Protein AF-A0A3D5RRN7-F1 (afdb_monomer_lite)

Structure (mmCIF, N/CA/C/O backbone):
data_AF-A0A3D5RRN7-F1
#
_entry.id   AF-A0A3D5RRN7-F1
#
loop_
_atom_site.group_PDB
_atom_site.id
_atom_site.type_symbol
_atom_site.label_atom_id
_atom_site.label_alt_id
_atom_site.label_comp_id
_atom_site.label_asym_id
_atom_site.label_entity_id
_atom_site.label_seq_id
_atom_site.pdbx_PDB_ins_code
_atom_site.Cartn_x
_atom_site.Cartn_y
_atom_site.Cartn_z
_atom_site.occupancy
_atom_site.B_iso_or_equiv
_atom_site.auth_seq_id
_atom_site.auth_comp_id
_atom_site.auth_asym_id
_atom_site.auth_atom_id
_atom_site.pdbx_PDB_model_num
ATOM 1 N N . TYR A 1 1 ? 8.706 -0.697 10.074 1.00 89.38 1 TYR A N 1
ATOM 2 C CA . TYR A 1 1 ? 8.421 0.682 9.622 1.00 89.38 1 TYR A CA 1
ATOM 3 C C . TYR A 1 1 ? 7.033 1.035 10.154 1.00 89.38 1 TYR A C 1
ATOM 5 O O . TYR A 1 1 ? 6.068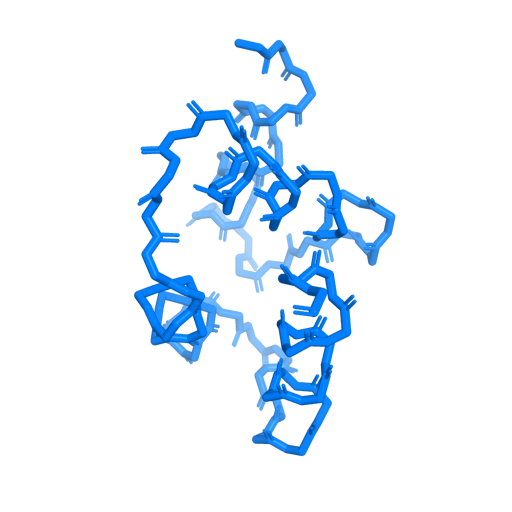 0.587 9.548 1.00 89.38 1 TYR A O 1
ATOM 13 N N . PRO A 1 2 ? 6.884 1.779 11.276 1.00 97.19 2 PRO A N 1
ATOM 14 C CA . PRO A 1 2 ? 5.638 1.776 12.062 1.00 97.19 2 PRO A CA 1
ATOM 15 C C . PRO A 1 2 ? 4.360 2.105 11.279 1.00 97.19 2 PRO A C 1
ATOM 17 O O . PRO A 1 2 ? 3.341 1.450 11.470 1.00 97.19 2 PRO A O 1
ATOM 20 N N . ILE A 1 3 ? 4.419 3.076 10.362 1.00 97.56 3 ILE A N 1
ATOM 21 C CA . ILE A 1 3 ? 3.275 3.460 9.521 1.00 97.56 3 ILE A CA 1
ATOM 22 C C . ILE A 1 3 ? 2.901 2.391 8.483 1.00 97.56 3 ILE A C 1
ATOM 24 O O . ILE A 1 3 ? 1.719 2.184 8.221 1.00 97.56 3 ILE A O 1
ATOM 28 N N . VAL A 1 4 ? 3.892 1.686 7.927 1.00 98.19 4 VAL A N 1
ATOM 29 C CA . VAL A 1 4 ? 3.669 0.573 6.992 1.00 98.19 4 VAL A CA 1
ATOM 30 C C . VAL A 1 4 ? 3.020 -0.584 7.740 1.00 98.19 4 VAL A C 1
ATOM 32 O O . VAL A 1 4 ? 1.989 -1.095 7.313 1.00 98.19 4 VAL A O 1
ATOM 35 N N . ASP A 1 5 ? 3.574 -0.935 8.902 1.00 98.31 5 ASP A N 1
ATOM 36 C CA . ASP A 1 5 ? 3.089 -2.046 9.721 1.00 98.31 5 ASP A CA 1
ATOM 37 C C . ASP A 1 5 ? 1.660 -1.783 10.225 1.00 98.31 5 ASP A C 1
ATOM 39 O O . ASP A 1 5 ? 0.813 -2.676 10.196 1.00 98.31 5 ASP A O 1
ATOM 43 N N . ALA A 1 6 ? 1.360 -0.547 10.642 1.00 98.19 6 ALA A N 1
ATOM 44 C CA . ALA A 1 6 ? 0.013 -0.137 11.034 1.00 98.19 6 ALA A CA 1
ATOM 45 C C . ALA A 1 6 ? -0.978 -0.225 9.864 1.00 98.19 6 ALA A C 1
ATOM 47 O O . ALA A 1 6 ? -2.070 -0.762 10.041 1.00 98.19 6 ALA A O 1
ATOM 48 N N . GLY A 1 7 ? -0.586 0.237 8.671 1.00 98.12 7 GLY A N 1
ATOM 49 C CA . GLY A 1 7 ? -1.404 0.128 7.464 1.00 98.12 7 GLY A CA 1
ATOM 50 C C . GLY A 1 7 ? -1.723 -1.321 7.110 1.00 98.12 7 GLY A C 1
ATOM 51 O O . GLY A 1 7 ? -2.889 -1.672 6.951 1.00 98.12 7 GLY A O 1
ATOM 52 N N . MET A 1 8 ? -0.704 -2.181 7.057 1.00 98.38 8 MET A N 1
ATOM 53 C CA . MET A 1 8 ? -0.878 -3.598 6.718 1.00 98.38 8 MET A CA 1
ATOM 54 C C . MET A 1 8 ? -1.746 -4.345 7.735 1.00 98.38 8 MET A C 1
ATOM 56 O O . MET A 1 8 ? -2.573 -5.167 7.346 1.00 98.38 8 MET A O 1
ATOM 60 N N . ARG A 1 9 ? -1.618 -4.031 9.032 1.00 98.38 9 ARG A N 1
ATOM 61 C CA . ARG A 1 9 ? -2.494 -4.595 10.072 1.00 98.38 9 ARG A CA 1
ATOM 62 C C . ARG A 1 9 ? -3.928 -4.088 9.964 1.00 98.38 9 ARG A C 1
ATOM 64 O O . ARG A 1 9 ? -4.842 -4.892 10.107 1.00 98.38 9 ARG A O 1
ATOM 71 N N . GLN A 1 10 ? -4.124 -2.793 9.700 1.00 98.19 10 GLN A N 1
ATOM 72 C CA . GLN A 1 10 ? -5.454 -2.225 9.481 1.00 98.19 10 GLN A CA 1
ATOM 73 C C . GLN A 1 10 ? -6.141 -2.925 8.305 1.00 98.19 10 GLN A C 1
ATOM 75 O O . GLN A 1 10 ? -7.243 -3.434 8.471 1.00 98.19 10 GLN A O 1
ATOM 80 N N . LEU A 1 11 ? -5.452 -3.030 7.163 1.00 98.12 11 LEU A N 1
ATOM 81 C CA . LEU A 1 11 ? -5.947 -3.732 5.980 1.00 98.12 11 LEU A CA 1
ATOM 82 C C . LEU A 1 11 ? -6.375 -5.164 6.308 1.00 98.12 11 LEU A C 1
ATOM 84 O O . LEU A 1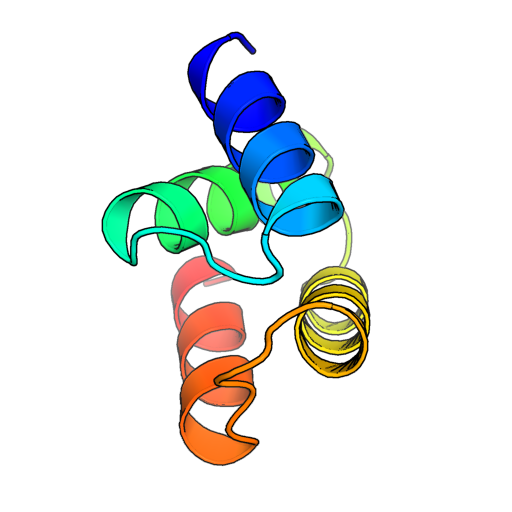 11 ? -7.481 -5.552 5.967 1.00 98.12 11 LEU A O 1
ATOM 88 N N . TRP A 1 12 ? -5.542 -5.932 7.012 1.00 98.25 12 TRP A N 1
ATOM 89 C CA . TRP A 1 12 ? -5.877 -7.315 7.357 1.00 98.25 12 TRP A CA 1
ATOM 90 C C . TRP A 1 12 ? -7.101 -7.440 8.277 1.00 98.25 12 TRP A C 1
ATOM 92 O O . TRP A 1 12 ? -7.857 -8.401 8.183 1.00 98.25 12 TRP A O 1
ATOM 102 N N . GLN A 1 13 ? -7.301 -6.481 9.181 1.00 98.19 13 GLN A N 1
ATOM 103 C CA . GLN A 1 13 ? -8.385 -6.533 10.164 1.00 98.19 13 GLN A CA 1
ATOM 104 C C . GLN A 1 13 ? -9.712 -5.989 9.638 1.00 98.19 13 GLN A C 1
ATOM 106 O O . GLN A 1 13 ? -10.767 -6.465 10.049 1.00 98.19 13 GLN A O 1
ATOM 111 N N . THR A 1 14 ? -9.675 -4.965 8.786 1.00 98.12 14 THR A N 1
ATOM 112 C CA . THR A 1 14 ? -10.878 -4.231 8.365 1.00 98.12 14 THR A CA 1
ATOM 113 C C . THR A 1 14 ? -11.150 -4.325 6.871 1.00 98.12 14 THR A C 1
ATOM 115 O O . THR A 1 14 ? -12.208 -3.893 6.420 1.00 98.12 14 THR A O 1
ATOM 118 N N . GLY A 1 15 ? -10.186 -4.821 6.096 1.00 98.00 15 GLY A N 1
ATOM 119 C CA . GLY A 1 15 ? -10.204 -4.808 4.639 1.00 98.00 15 GLY A CA 1
ATOM 120 C C . GLY A 1 15 ? -10.165 -3.402 4.033 1.00 98.00 15 GLY A C 1
ATOM 121 O O . GLY A 1 15 ? -10.436 -3.226 2.851 1.00 98.00 15 GLY A O 1
ATOM 122 N N . TRP A 1 16 ? -9.833 -2.371 4.817 1.00 97.69 16 TRP A N 1
ATOM 123 C CA . TRP A 1 16 ? -9.746 -0.995 4.336 1.00 97.69 16 TRP A CA 1
ATOM 124 C C . TRP A 1 16 ? -8.443 -0.340 4.772 1.00 97.69 16 TRP A C 1
ATOM 126 O O . TRP A 1 16 ? -8.018 -0.444 5.921 1.00 97.69 16 TRP A O 1
ATOM 136 N N . MET A 1 17 ? -7.835 0.409 3.859 1.00 98.00 17 MET A N 1
ATOM 137 C CA . MET A 1 17 ? -6.653 1.216 4.136 1.00 98.00 17 MET A CA 1
ATOM 138 C C . MET A 1 17 ? -6.839 2.617 3.558 1.00 98.00 17 MET A C 1
ATOM 140 O O . MET A 1 17 ? -7.258 2.765 2.409 1.00 98.00 17 MET A O 1
ATOM 144 N N . HIS A 1 18 ? -6.486 3.655 4.319 1.00 96.69 18 HIS A N 1
ATOM 145 C CA . HIS A 1 18 ? -6.536 5.029 3.820 1.00 96.69 18 HIS A CA 1
ATOM 146 C C . HIS A 1 18 ? -5.592 5.219 2.622 1.00 96.69 18 HIS A C 1
ATOM 148 O O . HIS A 1 18 ? -4.458 4.737 2.638 1.00 96.69 18 HIS A O 1
ATOM 154 N N . ASN A 1 19 ? -6.016 5.985 1.611 1.00 95.19 19 ASN A N 1
ATOM 155 C CA . ASN A 1 19 ? -5.277 6.135 0.353 1.00 95.19 19 ASN A CA 1
ATOM 156 C C . ASN A 1 19 ? -3.821 6.603 0.545 1.00 95.19 19 ASN A C 1
ATOM 158 O O . ASN A 1 19 ? -2.898 6.067 -0.061 1.00 95.19 19 ASN A O 1
ATOM 162 N N . ARG A 1 20 ? -3.576 7.550 1.465 1.00 96.94 20 ARG A N 1
ATOM 163 C CA . ARG A 1 20 ? -2.202 7.996 1.769 1.00 96.94 20 ARG A CA 1
ATOM 164 C C . ARG A 1 20 ? -1.324 6.849 2.271 1.00 96.94 20 ARG A C 1
ATOM 166 O O . ARG A 1 20 ? -0.143 6.804 1.946 1.00 96.94 20 ARG A O 1
ATOM 173 N N . VAL A 1 21 ? -1.891 5.945 3.066 1.00 97.75 21 VAL A N 1
ATOM 174 C CA . VAL A 1 21 ? -1.164 4.794 3.604 1.00 97.75 21 VAL A CA 1
ATOM 175 C C . VAL A 1 21 ? -0.926 3.773 2.493 1.00 97.75 21 VAL A C 1
ATOM 177 O O . VAL A 1 21 ? 0.199 3.303 2.379 1.00 97.75 21 VAL A O 1
ATOM 180 N N . ARG A 1 22 ? -1.895 3.549 1.588 1.00 98.00 22 ARG A N 1
ATOM 181 C CA . ARG A 1 22 ? -1.706 2.708 0.386 1.00 98.00 22 ARG A CA 1
ATOM 182 C C . ARG A 1 22 ? -0.480 3.137 -0.423 1.00 98.00 22 ARG A C 1
ATOM 184 O O . ARG A 1 22 ? 0.360 2.302 -0.735 1.00 98.00 22 ARG A O 1
ATOM 191 N N . MET A 1 23 ? -0.316 4.440 -0.672 1.00 97.62 23 MET A N 1
ATOM 192 C CA . MET A 1 23 ? 0.863 4.976 -1.373 1.00 97.62 23 MET A CA 1
ATOM 193 C C . MET A 1 23 ? 2.179 4.700 -0.628 1.00 97.62 23 MET A C 1
ATOM 195 O O . MET A 1 23 ? 3.188 4.367 -1.248 1.00 97.62 23 MET A O 1
ATOM 199 N N . ILE A 1 24 ? 2.182 4.839 0.702 1.00 98.06 24 ILE A N 1
ATOM 200 C CA . ILE A 1 24 ? 3.369 4.599 1.536 1.00 98.06 24 ILE A CA 1
ATOM 201 C C . ILE A 1 24 ? 3.761 3.120 1.498 1.00 98.06 24 ILE A C 1
ATOM 203 O O . ILE A 1 24 ? 4.932 2.808 1.292 1.00 98.06 24 ILE A O 1
ATOM 207 N N . VAL A 1 25 ? 2.794 2.213 1.656 1.00 98.31 25 VAL A N 1
ATOM 208 C CA . VAL A 1 25 ? 3.043 0.767 1.594 1.00 98.31 25 VAL A CA 1
ATOM 209 C C . VAL A 1 25 ? 3.508 0.352 0.197 1.00 98.31 25 VAL A C 1
ATOM 211 O O . VAL A 1 25 ? 4.472 -0.400 0.078 1.00 98.31 25 VAL A O 1
ATOM 214 N N . ALA A 1 26 ? 2.894 0.884 -0.862 1.00 98.12 26 ALA A N 1
ATOM 215 C CA . ALA A 1 26 ? 3.295 0.584 -2.233 1.00 98.12 26 ALA A CA 1
ATOM 216 C C . ALA A 1 26 ? 4.727 1.054 -2.548 1.00 98.12 26 ALA A C 1
ATOM 218 O O . ALA A 1 26 ? 5.501 0.328 -3.178 1.00 98.12 26 ALA A O 1
ATOM 219 N N . SER A 1 27 ? 5.119 2.233 -2.053 1.00 98.12 27 SER A N 1
ATOM 220 C CA . SER A 1 27 ? 6.490 2.746 -2.184 1.00 98.12 27 SER A CA 1
ATOM 221 C C . SER A 1 27 ? 7.476 1.907 -1.373 1.00 98.12 27 SER A C 1
ATOM 223 O O . SER A 1 27 ? 8.578 1.606 -1.829 1.00 98.12 27 SER A O 1
ATOM 225 N N . PHE A 1 28 ? 7.071 1.454 -0.185 1.00 98.50 28 PHE A N 1
ATOM 226 C CA . PHE A 1 28 ? 7.878 0.540 0.612 1.00 98.50 28 PHE A CA 1
ATOM 227 C C . PHE A 1 28 ? 8.132 -0.784 -0.128 1.00 98.50 28 PHE A C 1
ATOM 229 O O . PHE A 1 28 ? 9.286 -1.185 -0.281 1.00 98.50 28 PHE A O 1
ATOM 236 N N . LEU A 1 29 ? 7.085 -1.413 -0.670 1.00 98.50 29 LEU A N 1
ATOM 237 C CA . LEU A 1 29 ? 7.195 -2.662 -1.429 1.00 98.50 29 LEU A CA 1
ATOM 238 C C . LEU A 1 29 ? 8.131 -2.523 -2.642 1.00 98.50 29 LEU A C 1
ATOM 240 O O . LEU A 1 29 ? 9.046 -3.322 -2.823 1.00 98.50 29 LEU A O 1
ATOM 244 N N . THR A 1 30 ? 7.926 -1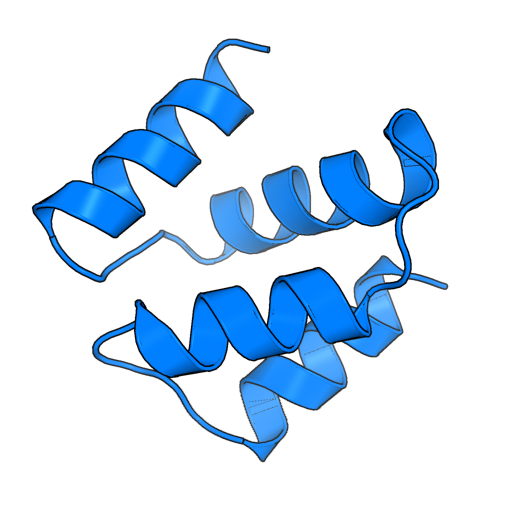.487 -3.454 1.00 98.06 30 THR A N 1
ATOM 245 C CA . THR A 1 30 ? 8.622 -1.339 -4.743 1.00 98.06 30 THR A CA 1
ATOM 246 C C . THR A 1 30 ? 10.012 -0.721 -4.621 1.00 98.06 30 THR A C 1
ATOM 248 O O . THR A 1 30 ? 10.924 -1.128 -5.333 1.00 98.06 30 THR A O 1
ATOM 251 N N . LYS A 1 31 ? 10.208 0.256 -3.728 1.00 97.56 31 LYS A N 1
ATOM 252 C CA . LYS A 1 31 ? 11.462 1.026 -3.634 1.00 97.56 31 LYS A CA 1
ATOM 253 C C . LYS A 1 31 ? 12.396 0.556 -2.523 1.00 97.56 31 LYS A C 1
ATOM 255 O O . LYS A 1 31 ? 13.597 0.759 -2.643 1.00 97.56 31 LYS A O 1
ATOM 260 N N . HIS A 1 32 ? 11.869 -0.040 -1.450 1.00 97.62 32 HIS A N 1
ATOM 261 C CA . HIS A 1 32 ? 12.698 -0.528 -0.339 1.00 97.62 32 HIS A CA 1
ATOM 262 C C . HIS A 1 32 ? 12.895 -2.038 -0.398 1.00 97.62 32 HIS A C 1
ATOM 264 O O . HIS A 1 32 ? 14.014 -2.509 -0.229 1.00 97.62 32 HIS A O 1
ATOM 270 N N . LEU A 1 33 ? 11.820 -2.793 -0.643 1.00 98.12 33 LEU A N 1
ATOM 271 C CA . LEU A 1 33 ? 11.903 -4.252 -0.750 1.00 98.12 33 LEU A CA 1
ATOM 272 C C . LEU A 1 33 ? 12.268 -4.729 -2.159 1.00 98.12 33 LEU A C 1
ATOM 274 O O . LEU A 1 33 ? 12.629 -5.890 -2.320 1.00 98.12 33 LEU A O 1
ATOM 278 N N . LEU A 1 34 ? 12.200 -3.842 -3.160 1.00 97.94 34 LEU A N 1
ATOM 279 C CA . LEU A 1 34 ? 12.473 -4.147 -4.570 1.00 97.94 34 LEU A CA 1
ATOM 280 C C . LEU A 1 34 ? 11.603 -5.298 -5.110 1.00 97.94 34 LEU A C 1
ATOM 282 O O . LEU A 1 34 ? 12.014 -6.043 -5.997 1.00 97.94 34 LEU A O 1
ATOM 286 N N . ILE A 1 35 ? 10.389 -5.435 -4.569 1.00 98.31 35 ILE A N 1
ATOM 287 C CA . ILE A 1 35 ? 9.404 -6.424 -5.004 1.00 98.31 35 ILE A CA 1
ATOM 288 C C . ILE A 1 35 ? 8.558 -5.821 -6.127 1.00 98.31 35 ILE A C 1
ATOM 290 O O . ILE A 1 35 ? 8.195 -4.640 -6.097 1.00 98.31 35 ILE A O 1
ATOM 294 N N . HIS A 1 36 ? 8.237 -6.645 -7.126 1.00 98.06 36 HIS A N 1
ATOM 295 C CA . HIS A 1 36 ? 7.435 -6.223 -8.265 1.00 98.06 36 HIS A CA 1
ATOM 296 C C . HIS A 1 36 ? 6.030 -5.787 -7.824 1.00 98.06 36 HIS A C 1
ATOM 298 O O . HIS A 1 36 ? 5.383 -6.437 -7.004 1.00 98.06 36 HIS A O 1
ATOM 304 N N . TRP A 1 37 ? 5.533 -4.689 -8.396 1.00 98.00 37 TRP A N 1
ATOM 305 C CA . TRP A 1 37 ? 4.273 -4.065 -7.977 1.00 98.00 37 TRP A CA 1
ATOM 306 C C . TRP A 1 37 ? 3.049 -4.976 -8.138 1.00 98.00 37 TRP A C 1
ATOM 308 O O . TRP A 1 37 ? 2.074 -4.812 -7.408 1.00 98.00 37 TRP A O 1
ATOM 318 N N . GLN A 1 38 ? 3.100 -5.944 -9.059 1.00 98.06 38 GLN A N 1
ATOM 319 C CA . GLN A 1 38 ? 2.006 -6.898 -9.272 1.00 98.06 38 GLN A CA 1
ATOM 320 C C . GLN A 1 38 ? 1.720 -7.744 -8.029 1.00 98.06 38 GLN A C 1
ATOM 322 O O . GLN A 1 38 ? 0.557 -8.020 -7.763 1.00 98.06 38 GLN A O 1
ATOM 327 N N . GLU A 1 39 ? 2.734 -8.073 -7.224 1.00 98.38 39 GLU A N 1
ATOM 328 C CA . GLU A 1 39 ? 2.541 -8.800 -5.960 1.00 98.38 39 GLU A CA 1
ATOM 329 C C . GLU A 1 39 ? 1.686 -7.985 -4.982 1.00 98.38 39 GLU A C 1
ATOM 331 O O . GLU A 1 39 ? 0.757 -8.487 -4.352 1.00 98.38 39 GLU A O 1
ATOM 336 N N . GLY A 1 40 ? 1.956 -6.680 -4.905 1.00 97.88 40 GLY A N 1
ATOM 337 C CA . GLY A 1 40 ? 1.164 -5.754 -4.108 1.00 97.88 40 GLY A CA 1
ATOM 338 C C . GLY A 1 40 ? -0.251 -5.568 -4.652 1.00 97.88 40 GLY A C 1
ATOM 339 O O . GLY A 1 40 ? -1.206 -5.520 -3.877 1.00 97.88 40 GLY A O 1
ATOM 340 N N . ALA A 1 41 ? -0.396 -5.503 -5.979 1.00 98.00 41 ALA A N 1
ATOM 341 C CA . ALA A 1 41 ? -1.693 -5.391 -6.636 1.00 98.00 41 ALA A CA 1
ATOM 342 C C . ALA A 1 41 ? -2.574 -6.620 -6.386 1.00 98.00 41 ALA A C 1
ATOM 344 O O . ALA A 1 41 ? -3.749 -6.444 -6.067 1.00 98.00 41 ALA A O 1
ATOM 345 N N . LEU A 1 42 ? -2.012 -7.831 -6.468 1.00 98.12 42 LEU A N 1
ATOM 346 C CA . LEU A 1 42 ? -2.702 -9.082 -6.143 1.00 98.12 42 LEU A CA 1
ATOM 347 C C . LEU A 1 42 ? -3.107 -9.127 -4.667 1.00 98.12 42 LEU A C 1
ATOM 349 O O . LEU A 1 42 ? -4.260 -9.399 -4.352 1.00 98.12 42 LEU A O 1
ATOM 353 N N . TRP A 1 43 ? -2.209 -8.748 -3.756 1.00 98.00 43 TRP A N 1
ATOM 354 C CA . TRP A 1 43 ? -2.549 -8.677 -2.335 1.00 98.00 43 TRP A CA 1
ATOM 355 C C . TRP A 1 43 ? -3.701 -7.702 -2.058 1.00 98.00 43 TRP A C 1
ATOM 357 O O . TRP A 1 43 ? -4.624 -8.006 -1.304 1.00 98.00 43 TRP A O 1
ATOM 367 N N . PHE A 1 44 ? -3.667 -6.520 -2.677 1.00 97.88 44 PHE A N 1
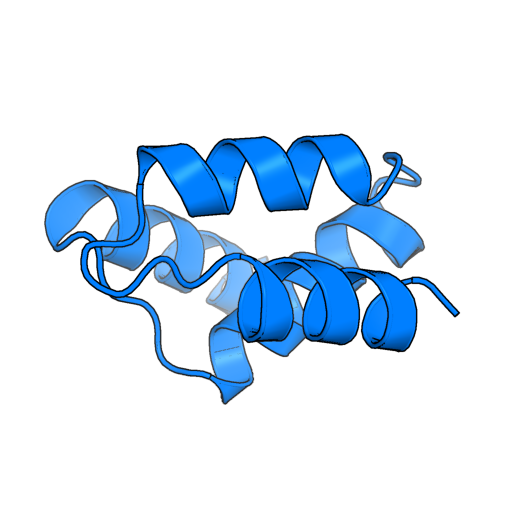ATOM 368 C CA . PHE A 1 44 ? -4.731 -5.523 -2.555 1.00 97.88 44 PHE A CA 1
ATOM 369 C C . PHE A 1 44 ? -6.044 -6.005 -3.166 1.00 97.88 44 PHE A C 1
ATOM 371 O O . PHE A 1 44 ? -7.097 -5.710 -2.613 1.00 97.88 44 PHE A O 1
ATOM 378 N N . TRP A 1 45 ? -5.984 -6.769 -4.255 1.00 97.88 45 TRP A N 1
ATOM 379 C CA . TRP A 1 45 ? -7.157 -7.377 -4.873 1.00 97.88 45 TRP A CA 1
ATOM 380 C C . TRP A 1 45 ? -7.885 -8.332 -3.920 1.00 97.88 45 TRP A C 1
ATOM 382 O O . TRP A 1 45 ? -9.106 -8.276 -3.820 1.00 97.88 45 TRP A O 1
ATOM 392 N N . ASP A 1 46 ? -7.138 -9.141 -3.169 1.00 97.81 46 ASP A N 1
ATOM 393 C CA . ASP A 1 46 ? -7.721 -10.149 -2.277 1.00 97.81 46 ASP A CA 1
ATOM 394 C C . ASP A 1 46 ? -8.169 -9.590 -0.918 1.00 97.81 46 ASP A C 1
ATOM 396 O O . ASP A 1 46 ? -8.989 -10.202 -0.232 1.00 97.81 46 ASP A O 1
ATOM 400 N N . THR A 1 47 ? -7.621 -8.448 -0.491 1.00 97.88 47 THR A N 1
ATOM 401 C CA . THR A 1 47 ? -7.801 -7.950 0.887 1.00 97.88 47 THR A CA 1
ATOM 402 C C . THR A 1 47 ? -8.577 -6.650 1.002 1.00 97.88 47 THR A C 1
ATOM 404 O O . THR A 1 47 ? -9.116 -6.369 2.074 1.00 97.88 47 THR A O 1
ATOM 407 N N . LEU A 1 48 ? -8.654 -5.840 -0.056 1.00 97.81 48 LEU A N 1
ATOM 408 C CA . LEU A 1 48 ? -9.436 -4.612 -0.014 1.00 97.81 48 LEU A CA 1
ATOM 409 C C . LEU A 1 48 ? -10.913 -4.894 -0.270 1.00 97.81 48 LEU A C 1
ATOM 411 O O . LEU A 1 48 ? -11.290 -5.416 -1.314 1.00 97.81 48 LEU A O 1
ATOM 415 N N . VAL A 1 49 ? -11.770 -4.426 0.635 1.00 9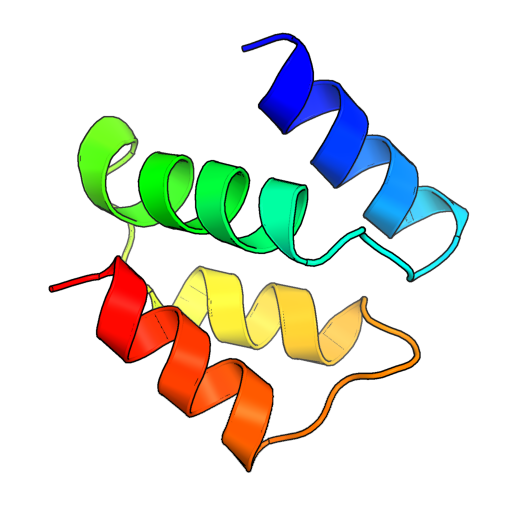7.38 49 VAL A N 1
ATOM 416 C CA . VAL A 1 49 ? -13.227 -4.433 0.420 1.00 97.38 49 VAL A CA 1
ATOM 417 C C . VAL A 1 49 ? -13.651 -3.506 -0.718 1.00 97.38 49 VAL A C 1
ATOM 419 O O . VAL A 1 49 ? -14.728 -3.674 -1.278 1.00 97.38 49 VAL A O 1
ATOM 422 N N . ASP A 1 50 ? -12.816 -2.515 -1.043 1.00 95.88 50 ASP A N 1
ATOM 423 C CA . ASP A 1 50 ? -13.018 -1.545 -2.119 1.00 95.88 50 ASP A CA 1
ATOM 424 C C . ASP A 1 50 ? -12.070 -1.783 -3.308 1.00 95.88 50 ASP A C 1
ATOM 426 O O . ASP A 1 50 ? -11.717 -0.841 -4.022 1.00 95.88 50 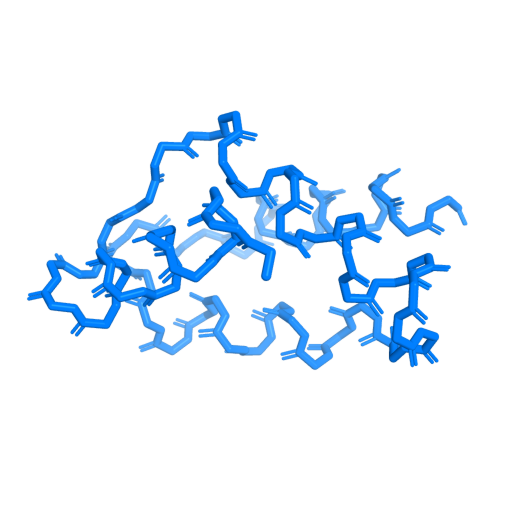ASP A O 1
ATOM 430 N N . ALA A 1 51 ? -11.636 -3.033 -3.514 1.00 93.56 51 ALA A N 1
ATOM 431 C CA . ALA A 1 51 ? -10.791 -3.408 -4.640 1.00 93.56 51 ALA A CA 1
ATOM 432 C C . ALA A 1 51 ? -11.473 -3.078 -5.981 1.00 93.56 51 ALA A C 1
ATOM 434 O O . ALA A 1 51 ? -12.477 -3.678 -6.361 1.00 93.56 51 ALA A O 1
ATOM 435 N N . ASP A 1 52 ? -10.885 -2.138 -6.721 1.00 96.12 52 ASP A N 1
ATOM 436 C CA . ASP A 1 52 ? -11.258 -1.802 -8.095 1.00 96.12 52 ASP A CA 1
ATOM 437 C C . ASP A 1 52 ? -10.067 -2.051 -9.023 1.00 96.12 52 ASP A C 1
ATOM 439 O O . ASP A 1 52 ? -8.955 -1.587 -8.758 1.00 96.12 52 ASP A O 1
ATOM 443 N N . LEU A 1 53 ? -10.291 -2.781 -10.119 1.00 93.62 53 LEU A N 1
ATOM 444 C CA . LEU A 1 53 ? -9.216 -3.227 -11.006 1.00 93.62 53 LEU A CA 1
ATOM 445 C C . LEU A 1 53 ? -8.448 -2.046 -11.611 1.00 93.62 53 LEU A C 1
ATOM 447 O O . LEU A 1 53 ? -7.215 -2.076 -11.661 1.00 93.62 53 LEU A O 1
ATOM 451 N N . ALA A 1 54 ? -9.166 -1.017 -12.065 1.00 94.69 54 ALA A N 1
ATOM 452 C CA . ALA A 1 54 ? -8.566 0.125 -12.740 1.00 94.69 54 ALA A CA 1
ATOM 453 C C . ALA A 1 54 ? -7.764 0.981 -11.754 1.00 94.69 54 ALA A C 1
ATOM 455 O O . ALA A 1 54 ? -6.590 1.266 -11.994 1.00 94.69 54 ALA A O 1
ATOM 456 N N . ASN A 1 55 ? -8.368 1.337 -10.620 1.00 93.69 55 ASN A N 1
ATOM 457 C CA . ASN A 1 55 ? -7.737 2.151 -9.589 1.00 93.69 55 ASN A CA 1
ATOM 458 C C . ASN A 1 55 ? -6.533 1.436 -8.961 1.00 93.69 55 ASN A C 1
ATOM 460 O O . ASN A 1 55 ? -5.454 2.026 -8.870 1.00 93.69 55 ASN A O 1
ATOM 464 N N . ASN A 1 56 ? -6.684 0.160 -8.591 1.00 94.81 56 ASN A N 1
ATOM 465 C CA . ASN A 1 56 ? -5.609 -0.633 -8.000 1.00 94.81 56 ASN A CA 1
ATOM 466 C C . ASN A 1 56 ? -4.416 -0.719 -8.964 1.00 94.81 56 ASN A C 1
ATOM 468 O O . ASN A 1 56 ? -3.308 -0.304 -8.623 1.00 94.81 56 ASN A O 1
ATOM 472 N N . SER A 1 57 ? -4.649 -1.159 -10.205 1.00 94.88 57 SER A N 1
ATOM 473 C CA . SER A 1 57 ? -3.579 -1.333 -11.196 1.00 94.88 57 SER A CA 1
ATOM 474 C C . SER A 1 57 ? -2.877 -0.019 -11.545 1.00 94.88 57 SER A C 1
ATOM 476 O O . SER A 1 57 ? -1.648 0.012 -11.619 1.00 94.88 57 SER A O 1
ATOM 478 N N . ALA A 1 58 ? -3.631 1.068 -11.744 1.00 95.81 58 ALA A N 1
ATOM 479 C CA . ALA A 1 58 ? -3.062 2.373 -12.079 1.00 95.81 58 ALA A CA 1
ATOM 480 C C . ALA A 1 58 ? -2.249 2.959 -10.915 1.00 95.81 58 ALA A C 1
ATOM 482 O O . ALA A 1 58 ? -1.141 3.454 -11.123 1.00 95.81 58 ALA A O 1
ATOM 483 N N . SER A 1 59 ? -2.763 2.859 -9.685 1.00 96.00 59 SER A N 1
ATOM 484 C CA . SER A 1 59 ? -2.074 3.351 -8.490 1.00 96.00 59 SER A CA 1
ATOM 485 C C . SER A 1 59 ? -0.754 2.619 -8.251 1.00 96.00 59 SER A C 1
ATOM 487 O O . SER A 1 59 ? 0.260 3.259 -7.974 1.00 96.00 59 SER A O 1
ATOM 489 N N . TRP A 1 60 ? -0.735 1.290 -8.397 1.00 97.75 60 TRP A N 1
ATOM 490 C CA . TRP A 1 60 ? 0.488 0.503 -8.235 1.00 97.75 60 TRP A CA 1
ATOM 491 C C . TRP A 1 60 ? 1.545 0.827 -9.289 1.00 97.75 60 TRP A C 1
ATOM 493 O O . TRP A 1 60 ? 2.704 1.022 -8.928 1.00 97.75 60 TRP A O 1
ATOM 503 N N . GLN A 1 61 ? 1.153 0.941 -10.562 1.00 96.50 61 GLN A N 1
ATOM 504 C CA . GLN A 1 61 ? 2.070 1.340 -11.634 1.00 96.50 61 GLN A CA 1
ATOM 505 C C . GLN A 1 61 ? 2.657 2.732 -11.379 1.00 96.50 61 GLN A C 1
ATOM 507 O O . GLN A 1 61 ? 3.867 2.912 -11.459 1.00 96.50 61 GLN A O 1
ATOM 512 N N . TRP A 1 62 ? 1.818 3.696 -10.989 1.00 96.44 62 TRP A N 1
ATOM 513 C CA . TRP A 1 62 ? 2.261 5.062 -10.713 1.00 96.44 62 TRP A CA 1
ATOM 514 C C . TRP A 1 62 ? 3.268 5.143 -9.555 1.00 96.44 62 TRP A C 1
ATOM 516 O O . TRP A 1 62 ? 4.249 5.878 -9.643 1.00 96.44 62 TRP A O 1
ATOM 526 N N . VAL A 1 63 ? 3.066 4.379 -8.471 1.00 96.44 63 VAL A N 1
ATOM 527 C CA . VAL A 1 63 ? 4.021 4.351 -7.346 1.00 96.44 63 VAL A CA 1
ATOM 528 C C . VAL A 1 63 ? 5.316 3.614 -7.712 1.00 96.44 63 VAL A C 1
ATOM 530 O O . VAL A 1 63 ? 6.399 3.997 -7.255 1.00 96.44 63 VAL A O 1
ATOM 533 N N . ALA A 1 64 ? 5.219 2.561 -8.528 1.00 94.31 64 ALA A N 1
ATOM 534 C CA . ALA A 1 64 ? 6.363 1.761 -8.950 1.00 94.31 64 ALA A CA 1
ATOM 535 C C . ALA A 1 64 ? 7.354 2.543 -9.826 1.00 94.31 64 ALA A C 1
ATOM 537 O O . ALA A 1 64 ? 8.551 2.255 -9.749 1.00 94.31 64 ALA A O 1
ATOM 538 N N . GLY A 1 65 ? 6.892 3.583 -10.531 1.00 79.69 65 GLY A N 1
ATOM 539 C CA . GLY A 1 65 ? 7.705 4.441 -11.399 1.00 79.69 65 GLY A CA 1
ATOM 540 C C . GLY A 1 65 ? 7.798 3.898 -12.811 1.00 79.69 65 GLY A C 1
ATOM 541 O O . GLY A 1 65 ? 8.508 2.886 -12.984 1.00 79.69 65 GLY A O 1
#

Radius of gyration: 10.61 Å; chains: 1; bounding box: 26×18×25 Å

Foldseek 3Di:
DVLLVVQVVCLQVPLDGDPVSLLVNLLCCCPVVVHQLVVVLVVNCVRHPPNDNVCSVVSSVVSND

Sequence (65 aa):
YPIVDAGMRQLWQTGWMHNRVRMIVASFLTKHLLIHWQEGALWFWDTLVDADLANNSASWQWVAG

pLDDT: mean 96.91, std 2.7, range [79.69, 98.5]

Secondary structure (DSSP, 8-state):
-HHHHHHHHHHHHHS---HHHHHHHHHIIIIIS---HHHHHHHHHHH-TT--HHHHHHHHHHHH-